Protein AF-A0A535IW15-F1 (afdb_monomer_lite)

Foldseek 3Di:
DVVQVVVQKAWAAKAKEKEALDDPCVVCFQVVLVVVCVVRVHDSVRYHYHYDYPCLDDCRSVRNDMDMDMDIDMDGRD

Secondary structure (DSSP, 8-state):
-HHHHHTTEEEEEEEEEEE-SSS--GGGHHHHHHHHHHHHTS-GGGEEEEEE--TT-HHHHTTS--EEEEEEEEEE--

Sequence (78 aa):
ADHCRRAKWAVENVDVTLLAQVPKLVPYREAIRNSLAGVLGIDPAAAGLKATTTDHVGPIGNGEALAAQAVVLLRELT

Structure (mmCIF, N/CA/C/O backbone):
data_AF-A0A535IW15-F1
#
_entry.id   AF-A0A535IW15-F1
#
loop_
_atom_site.group_PDB
_atom_site.id
_atom_site.type_symbol
_atom_site.label_atom_id
_atom_site.label_alt_id
_atom_site.label_comp_id
_atom_site.label_asym_id
_atom_site.label_entity_id
_atom_site.label_seq_id
_atom_site.pdbx_PDB_ins_code
_atom_site.Cartn_x
_atom_site.Cartn_y
_atom_site.Cartn_z
_atom_site.occupancy
_atom_site.B_iso_or_equiv
_atom_site.auth_seq_id
_atom_site.auth_comp_id
_atom_site.auth_asym_id
_atom_site.auth_atom_id
_atom_site.pdbx_PDB_model_num
ATOM 1 N N . ALA A 1 1 ? -10.022 -7.267 5.859 1.00 84.62 1 ALA A N 1
ATOM 2 C CA . ALA A 1 1 ? -10.697 -6.539 6.956 1.00 84.62 1 ALA A CA 1
ATOM 3 C C . ALA A 1 1 ? -11.390 -7.463 7.971 1.00 84.62 1 ALA A C 1
ATOM 5 O O . ALA A 1 1 ? -11.339 -7.189 9.163 1.00 84.62 1 ALA A O 1
ATOM 6 N N . ASP A 1 2 ? -12.039 -8.553 7.545 1.00 92.06 2 ASP A N 1
ATOM 7 C CA . ASP A 1 2 ? -12.905 -9.371 8.423 1.00 92.06 2 ASP A CA 1
ATOM 8 C C . ASP A 1 2 ? -12.192 -10.009 9.611 1.00 92.06 2 ASP A C 1
ATOM 10 O O . ASP A 1 2 ? -12.734 -10.031 10.713 1.00 92.06 2 ASP A O 1
ATOM 14 N N . HIS A 1 3 ? -10.972 -10.509 9.400 1.00 94.06 3 HIS A N 1
ATOM 15 C CA . HIS A 1 3 ? -10.165 -11.070 10.481 1.00 94.06 3 HIS A CA 1
ATOM 16 C C . HIS A 1 3 ? -9.906 -10.034 11.588 1.00 94.06 3 HIS A C 1
ATOM 18 O O . HIS A 1 3 ? -10.158 -10.323 12.753 1.00 94.06 3 HIS A O 1
ATOM 24 N N . CYS A 1 4 ? -9.505 -8.810 11.219 1.00 94.69 4 CYS A N 1
ATOM 25 C CA . CYS A 1 4 ? -9.296 -7.710 12.162 1.00 94.69 4 CYS A CA 1
ATOM 26 C C . CYS A 1 4 ? -10.583 -7.394 12.933 1.00 94.69 4 CYS A C 1
ATOM 28 O O . CYS A 1 4 ? -10.561 -7.341 14.159 1.00 94.69 4 CYS A O 1
ATOM 30 N N . ARG A 1 5 ? -11.726 -7.296 12.235 1.00 93.62 5 ARG A N 1
ATOM 31 C CA . ARG A 1 5 ? -13.025 -7.009 12.867 1.00 93.62 5 ARG A CA 1
ATOM 32 C C . ARG A 1 5 ? -13.416 -8.057 13.906 1.00 93.62 5 ARG A C 1
ATOM 34 O O . ARG A 1 5 ? -13.857 -7.700 14.995 1.00 93.62 5 ARG A O 1
ATOM 41 N N . ARG A 1 6 ? -13.212 -9.347 13.606 1.00 96.00 6 ARG A N 1
ATOM 42 C CA . ARG A 1 6 ? -13.450 -10.436 14.574 1.00 96.00 6 ARG A CA 1
ATOM 43 C C . ARG A 1 6 ? -12.557 -10.328 15.810 1.00 96.00 6 ARG A C 1
ATOM 45 O O . ARG A 1 6 ? -12.990 -10.701 16.891 1.00 96.00 6 ARG A O 1
ATOM 52 N N . ALA A 1 7 ? -11.352 -9.790 15.650 1.00 96.75 7 ALA A N 1
ATOM 53 C CA . ALA A 1 7 ? -10.401 -9.545 16.726 1.00 96.75 7 ALA A CA 1
ATOM 54 C C . ALA A 1 7 ? -10.574 -8.174 17.414 1.00 96.75 7 ALA A C 1
ATOM 56 O O . ALA A 1 7 ? -9.688 -7.780 18.160 1.00 96.75 7 ALA A O 1
ATOM 57 N N . LYS A 1 8 ? -11.689 -7.458 17.182 1.00 97.44 8 LYS A N 1
ATOM 58 C CA . LYS A 1 8 ? -11.958 -6.109 17.725 1.00 97.44 8 LYS A CA 1
ATOM 59 C C . LYS A 1 8 ? -10.996 -5.023 17.226 1.00 97.44 8 LYS A C 1
ATOM 61 O O . LYS A 1 8 ? -10.726 -4.058 17.926 1.00 97.44 8 LYS A O 1
ATOM 66 N N . TRP A 1 9 ? -10.553 -5.131 15.974 1.00 98.00 9 TRP A N 1
ATOM 67 C CA . TRP A 1 9 ? -9.753 -4.111 15.293 1.00 98.00 9 TRP A CA 1
ATOM 68 C C . TRP A 1 9 ? -10.430 -3.623 14.011 1.00 98.00 9 TRP A C 1
ATOM 70 O O . TRP A 1 9 ? -11.020 -4.403 13.258 1.00 98.00 9 TRP A O 1
ATOM 80 N N . ALA A 1 10 ? -10.282 -2.337 13.714 1.00 97.06 10 ALA A N 1
ATOM 81 C CA . ALA A 1 10 ? -10.594 -1.748 12.418 1.00 97.06 10 ALA A CA 1
ATOM 82 C C . ALA A 1 10 ? -9.328 -1.194 11.766 1.00 97.06 10 ALA A C 1
ATOM 84 O O . ALA A 1 10 ? -8.400 -0.768 12.448 1.00 97.06 10 ALA A O 1
ATOM 85 N N . VAL A 1 11 ? -9.302 -1.215 10.434 1.00 97.94 11 VAL A N 1
ATOM 86 C CA . VAL A 1 11 ? -8.257 -0.540 9.664 1.00 97.94 11 VAL A CA 1
ATOM 87 C C . VAL A 1 11 ? -8.534 0.953 9.722 1.00 97.94 11 VAL A C 1
ATOM 89 O O . VAL A 1 11 ? -9.630 1.374 9.364 1.00 97.94 11 VAL A O 1
ATOM 92 N N . GLU A 1 12 ? -7.553 1.725 10.176 1.00 97.81 12 GLU A N 1
ATOM 93 C CA . GLU A 1 12 ? -7.639 3.184 10.190 1.00 97.81 12 GLU A CA 1
ATOM 94 C C . GLU A 1 12 ? -7.130 3.748 8.863 1.00 97.81 12 GLU A C 1
ATOM 96 O O . GLU A 1 12 ? -7.844 4.451 8.155 1.00 97.81 12 GLU A O 1
ATOM 101 N N . ASN A 1 13 ? -5.910 3.368 8.479 1.00 98.38 13 ASN A N 1
ATOM 102 C CA . ASN A 1 13 ? -5.310 3.744 7.207 1.00 98.38 13 ASN A CA 1
ATOM 103 C C . ASN A 1 13 ? -4.283 2.698 6.746 1.00 98.38 13 ASN A C 1
ATOM 105 O O . ASN A 1 13 ? -3.826 1.853 7.523 1.00 98.38 13 ASN A O 1
ATOM 109 N N . VAL A 1 14 ? -3.903 2.773 5.472 1.00 98.44 14 VAL A N 1
ATOM 110 C CA . VAL A 1 14 ? -2.835 1.961 4.875 1.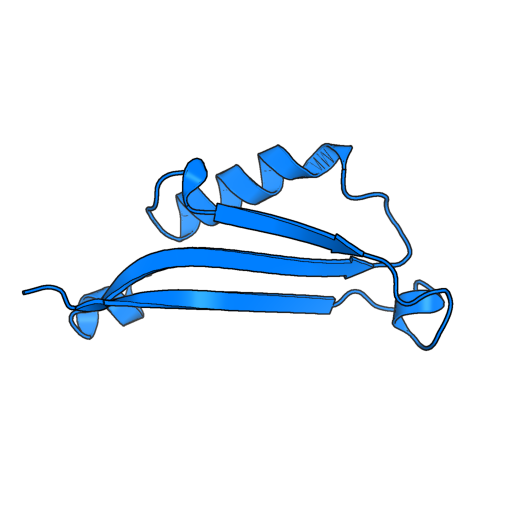00 98.44 14 VAL A CA 1
ATOM 111 C C . VAL A 1 14 ? -1.906 2.841 4.046 1.00 98.44 14 VAL A C 1
ATOM 113 O O . VAL A 1 14 ? -2.370 3.735 3.345 1.00 98.44 14 VAL A O 1
ATOM 116 N N . ASP A 1 15 ? -0.602 2.579 4.095 1.00 98.25 15 ASP A N 1
ATOM 117 C CA . ASP A 1 15 ? 0.382 3.125 3.154 1.00 98.25 15 ASP A CA 1
ATOM 118 C C . ASP A 1 15 ? 1.062 1.967 2.420 1.00 98.25 15 ASP A C 1
ATOM 120 O O . ASP A 1 15 ? 1.616 1.063 3.051 1.00 98.25 15 ASP A O 1
ATOM 124 N N . VAL A 1 16 ? 0.991 1.976 1.088 1.00 98.31 16 VAL A N 1
ATOM 125 C CA . VAL A 1 16 ? 1.583 0.945 0.227 1.00 98.31 16 VAL A CA 1
ATOM 126 C C . VAL A 1 16 ? 2.682 1.556 -0.632 1.00 98.31 16 VAL A C 1
ATOM 128 O O . VAL A 1 16 ? 2.457 2.553 -1.312 1.00 98.31 16 VAL A O 1
ATOM 131 N N . THR A 1 17 ? 3.854 0.927 -0.665 1.00 97.94 17 THR A N 1
ATOM 132 C CA . THR A 1 17 ? 4.924 1.219 -1.625 1.00 97.94 17 THR A CA 1
ATOM 133 C C . THR A 1 17 ? 5.078 0.052 -2.590 1.00 97.94 17 THR A C 1
ATOM 135 O O . THR A 1 17 ? 5.423 -1.058 -2.188 1.00 97.94 17 THR A O 1
ATOM 138 N N . LEU A 1 18 ? 4.818 0.307 -3.871 1.00 97.62 18 LEU A N 1
ATOM 139 C CA . LEU A 1 18 ? 5.056 -0.637 -4.958 1.00 97.62 18 LEU A CA 1
ATOM 140 C C . LEU A 1 18 ? 6.471 -0.441 -5.508 1.00 97.62 18 LEU A C 1
ATOM 142 O O . LEU A 1 18 ? 6.853 0.676 -5.856 1.00 97.62 18 LEU A O 1
ATOM 146 N N . LEU A 1 19 ? 7.233 -1.527 -5.602 1.00 97.56 19 LEU A N 1
ATOM 147 C CA . LEU A 1 19 ? 8.552 -1.557 -6.223 1.00 97.56 19 LEU A CA 1
ATOM 148 C C . LEU A 1 19 ? 8.443 -2.279 -7.564 1.00 97.56 19 LEU A C 1
ATOM 150 O O . LEU A 1 19 ? 8.187 -3.485 -7.607 1.00 97.56 19 LEU A O 1
ATOM 154 N N . ALA A 1 20 ? 8.603 -1.532 -8.652 1.00 96.88 20 ALA A N 1
AT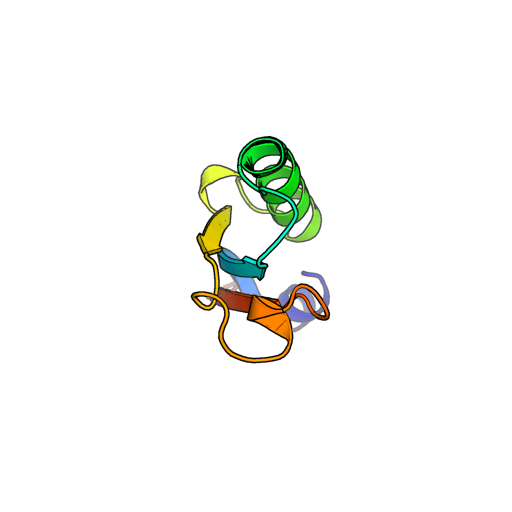OM 155 C CA . ALA A 1 20 ? 8.506 -2.060 -10.008 1.00 96.88 20 ALA A CA 1
ATOM 156 C C . ALA A 1 20 ? 9.335 -1.212 -10.975 1.00 96.88 20 ALA A C 1
ATOM 158 O O . ALA A 1 20 ? 9.200 0.012 -10.998 1.00 96.88 20 ALA A O 1
ATOM 159 N N . GLN A 1 21 ? 10.152 -1.856 -11.812 1.00 96.94 21 GLN A N 1
ATOM 160 C CA . GLN A 1 21 ? 10.842 -1.165 -12.904 1.00 96.94 21 GLN A CA 1
ATOM 161 C C . GLN A 1 21 ? 9.876 -0.787 -14.035 1.00 96.94 21 GLN A C 1
ATOM 163 O O . GLN A 1 21 ? 9.945 0.308 -14.595 1.00 96.94 21 GLN A O 1
ATOM 168 N N . VAL A 1 22 ? 8.962 -1.700 -14.360 1.00 93.75 22 VAL A N 1
ATOM 169 C CA . VAL A 1 22 ? 7.890 -1.543 -15.346 1.00 93.75 22 VAL A CA 1
ATOM 170 C C . VAL A 1 22 ? 6.656 -2.332 -14.879 1.00 93.75 22 VAL A C 1
ATOM 172 O O . VAL A 1 22 ? 6.819 -3.337 -14.187 1.00 93.75 22 VAL A O 1
ATOM 175 N N . PRO A 1 23 ? 5.425 -1.921 -15.243 1.00 92.88 23 PRO A N 1
ATOM 176 C CA . PRO A 1 23 ? 5.062 -0.707 -15.982 1.00 92.88 23 PRO A CA 1
ATOM 177 C C . PRO A 1 23 ? 5.091 0.559 -15.107 1.00 92.88 23 PRO A C 1
ATOM 179 O O . PRO A 1 23 ? 5.192 0.496 -13.885 1.00 92.88 23 PRO A O 1
ATOM 182 N N . LYS A 1 24 ? 4.935 1.738 -15.729 1.00 91.88 24 LYS A N 1
ATOM 183 C CA . LYS A 1 24 ? 4.671 2.978 -14.981 1.00 91.88 24 LYS A CA 1
ATOM 184 C C . LYS A 1 24 ? 3.318 2.868 -14.276 1.00 91.88 24 LYS A C 1
ATOM 186 O O . LYS A 1 24 ? 2.293 2.704 -14.930 1.00 91.88 24 LYS A O 1
ATOM 191 N N . LEU A 1 25 ? 3.315 3.019 -12.952 1.00 94.00 25 LEU A N 1
ATOM 192 C CA . LEU A 1 25 ? 2.117 2.842 -12.120 1.00 94.00 25 LEU A CA 1
ATOM 193 C C . LEU A 1 25 ? 1.300 4.126 -11.913 1.00 94.00 25 LEU A C 1
ATOM 195 O O . LEU A 1 25 ? 0.168 4.061 -11.443 1.00 94.00 25 LEU A O 1
ATOM 199 N N . VAL A 1 26 ? 1.837 5.290 -12.297 1.00 93.94 26 VAL A N 1
ATOM 200 C CA . VAL A 1 26 ? 1.153 6.592 -12.179 1.00 93.94 26 VAL A CA 1
ATOM 201 C C . VAL A 1 26 ? -0.258 6.592 -12.795 1.00 93.94 26 VAL A C 1
ATOM 203 O O . VAL A 1 26 ? -1.171 7.029 -12.096 1.00 93.94 26 VAL A O 1
ATOM 206 N N . PRO A 1 27 ? -0.497 6.064 -14.017 1.00 95.81 27 PRO A N 1
ATOM 207 C CA . PRO A 1 27 ? -1.838 6.050 -14.615 1.00 95.81 27 PRO A CA 1
ATOM 208 C C . PRO A 1 27 ? -2.862 5.219 -13.832 1.00 95.81 27 PRO A C 1
ATOM 210 O O . PRO A 1 27 ? -4.061 5.444 -13.951 1.00 95.81 27 PRO A O 1
ATOM 213 N N . TYR A 1 28 ? -2.395 4.268 -13.021 1.00 95.25 28 TYR A N 1
ATOM 214 C CA . TYR A 1 28 ? -3.237 3.341 -12.266 1.00 95.25 28 TYR A CA 1
ATOM 215 C C . TYR A 1 28 ? -3.381 3.730 -10.792 1.00 95.25 28 TYR A C 1
ATOM 217 O O . TYR A 1 28 ? -4.098 3.055 -10.055 1.00 95.25 28 TYR A O 1
ATOM 225 N N . ARG A 1 29 ? -2.714 4.804 -10.344 1.00 94.62 29 ARG A N 1
ATOM 226 C CA . ARG A 1 29 ? -2.611 5.166 -8.924 1.00 94.62 29 ARG A CA 1
ATOM 227 C C . ARG A 1 29 ? -3.978 5.258 -8.248 1.00 94.62 29 ARG A C 1
ATOM 229 O O . ARG A 1 29 ? -4.192 4.609 -7.231 1.00 94.62 29 ARG A O 1
ATOM 236 N N . GLU A 1 30 ? -4.905 6.020 -8.822 1.00 96.44 30 GLU A N 1
ATOM 237 C CA . GLU A 1 30 ? -6.229 6.223 -8.220 1.00 96.44 30 GLU A CA 1
ATOM 238 C C . GLU A 1 30 ? -7.093 4.959 -8.269 1.00 96.44 30 GLU A C 1
ATOM 240 O O . GLU A 1 30 ? -7.780 4.645 -7.301 1.00 96.44 30 GLU A O 1
ATOM 245 N N . ALA A 1 31 ? -7.001 4.169 -9.343 1.00 97.44 31 ALA A N 1
ATOM 246 C CA . ALA A 1 31 ? -7.705 2.891 -9.431 1.00 97.44 31 ALA A CA 1
ATOM 247 C C . ALA A 1 31 ? -7.238 1.911 -8.339 1.00 97.44 31 ALA A C 1
ATOM 249 O O . ALA A 1 31 ? -8.063 1.287 -7.671 1.00 97.44 31 ALA A O 1
ATOM 250 N N . ILE A 1 32 ? -5.924 1.824 -8.105 1.00 96.38 32 ILE A N 1
ATOM 251 C CA . ILE A 1 32 ? -5.349 0.984 -7.046 1.00 96.38 32 ILE A CA 1
ATOM 252 C C . ILE A 1 32 ? -5.768 1.503 -5.666 1.00 96.38 32 ILE A C 1
ATOM 254 O O . ILE A 1 32 ? -6.206 0.710 -4.836 1.00 96.38 32 ILE A O 1
ATOM 258 N N . ARG A 1 33 ? -5.692 2.819 -5.417 1.00 97.44 33 ARG A N 1
ATOM 259 C CA . ARG A 1 33 ? -6.120 3.422 -4.139 1.00 97.44 33 ARG A CA 1
ATOM 260 C C . ARG A 1 33 ? -7.586 3.129 -3.832 1.00 97.44 33 ARG A C 1
ATOM 262 O O . ARG A 1 33 ? -7.891 2.669 -2.735 1.00 97.44 33 ARG A O 1
ATOM 269 N N . ASN A 1 34 ? -8.472 3.304 -4.810 1.00 97.88 34 ASN A N 1
ATOM 270 C CA . ASN A 1 34 ? -9.896 3.005 -4.659 1.00 97.88 34 ASN A CA 1
ATOM 271 C C . ASN A 1 34 ? -10.148 1.511 -4.420 1.00 97.88 34 ASN A C 1
ATOM 273 O O . ASN A 1 34 ? -10.973 1.153 -3.582 1.00 97.88 34 ASN A O 1
ATOM 277 N N . SER A 1 35 ? -9.405 0.633 -5.101 1.00 97.94 35 SER A N 1
ATOM 278 C CA . SER A 1 35 ? -9.482 -0.811 -4.863 1.00 97.94 35 SER A CA 1
ATOM 279 C C . SER A 1 35 ? -9.040 -1.183 -3.445 1.00 97.94 35 SER A C 1
ATOM 281 O O . SER A 1 35 ? -9.713 -1.979 -2.794 1.00 97.94 35 SER A O 1
ATOM 283 N N . LEU A 1 36 ? -7.934 -0.616 -2.949 1.00 97.19 36 LEU A N 1
ATOM 284 C CA . LEU A 1 36 ? -7.455 -0.840 -1.580 1.00 97.19 36 LEU A CA 1
ATOM 285 C C . LEU A 1 36 ? -8.489 -0.365 -0.556 1.00 97.19 36 LEU A C 1
ATOM 287 O O . LEU A 1 36 ? -8.847 -1.117 0.350 1.00 97.19 36 LEU A O 1
ATOM 291 N N . ALA A 1 37 ? -9.004 0.850 -0.735 1.00 97.69 37 ALA A N 1
ATOM 292 C CA . ALA A 1 37 ? -10.011 1.441 0.135 1.00 97.69 37 ALA A CA 1
ATOM 293 C C . ALA A 1 37 ? -11.291 0.594 0.192 1.00 97.69 37 ALA A C 1
ATOM 295 O O . ALA A 1 37 ? -11.765 0.267 1.279 1.00 97.69 37 ALA A O 1
ATOM 296 N N . GLY A 1 38 ? -11.790 0.144 -0.964 1.00 97.44 38 GLY A N 1
ATOM 297 C CA . GLY A 1 38 ? -12.974 -0.712 -1.051 1.00 97.44 38 GLY A CA 1
ATOM 298 C C . GLY A 1 38 ? -12.789 -2.072 -0.373 1.00 97.44 38 GLY A C 1
ATOM 299 O O . GLY A 1 38 ? -13.661 -2.512 0.373 1.00 97.44 38 GLY A O 1
ATOM 300 N N . VAL A 1 39 ? -11.638 -2.723 -0.568 1.00 96.38 39 VAL A N 1
ATOM 301 C CA . VAL A 1 39 ? -11.339 -4.027 0.058 1.00 96.38 39 VAL A CA 1
ATOM 302 C C . VAL A 1 39 ? -11.155 -3.906 1.577 1.00 96.38 39 VAL A C 1
ATOM 304 O O . VAL A 1 39 ? -11.496 -4.827 2.327 1.00 96.38 39 VAL A O 1
ATOM 307 N N . LEU A 1 40 ? -10.603 -2.788 2.052 1.00 96.44 40 LEU A N 1
ATOM 308 C CA . LEU A 1 40 ? -10.354 -2.550 3.476 1.00 96.44 40 LEU A CA 1
ATOM 309 C C . LEU A 1 40 ? -11.548 -1.917 4.204 1.00 96.44 40 LEU A C 1
ATOM 311 O O . LEU A 1 40 ? -11.616 -2.029 5.427 1.00 96.44 40 LEU A O 1
ATOM 315 N N . GLY A 1 41 ? -12.499 -1.331 3.473 1.00 95.81 41 GLY A N 1
ATOM 316 C CA . GLY A 1 41 ? -13.658 -0.635 4.030 1.00 95.81 41 GLY A CA 1
ATOM 317 C C . GLY A 1 41 ? -13.302 0.710 4.667 1.00 95.81 41 GLY A C 1
ATOM 318 O O . GLY A 1 41 ? -13.865 1.050 5.703 1.00 95.81 41 GLY A O 1
ATOM 319 N N . ILE A 1 42 ? -12.351 1.438 4.079 1.00 97.12 42 ILE A N 1
ATOM 320 C CA . ILE A 1 42 ? -11.881 2.752 4.549 1.00 97.12 42 ILE A CA 1
ATOM 321 C C . ILE A 1 42 ? -12.112 3.829 3.486 1.00 97.12 42 ILE A C 1
ATOM 323 O O . ILE A 1 42 ? -12.386 3.521 2.326 1.00 97.12 42 ILE A O 1
ATOM 327 N N . ASP A 1 43 ? -11.974 5.095 3.874 1.00 97.06 43 ASP A N 1
ATOM 328 C CA . ASP A 1 43 ? -11.996 6.216 2.933 1.00 97.06 43 ASP A CA 1
ATOM 329 C C . ASP A 1 43 ? -10.793 6.137 1.959 1.00 97.06 43 ASP A C 1
ATOM 331 O O . ASP A 1 43 ? -9.676 5.849 2.401 1.00 97.06 43 ASP A O 1
ATOM 335 N N . PRO A 1 44 ? -10.954 6.407 0.648 1.00 96.06 44 PRO A N 1
ATOM 336 C CA . PRO A 1 44 ? -9.834 6.498 -0.298 1.00 96.06 44 PRO A CA 1
ATOM 337 C C . PRO A 1 44 ? -8.710 7.464 0.112 1.00 96.06 44 PRO A C 1
ATOM 339 O O . PRO A 1 44 ? -7.541 7.251 -0.232 1.00 96.06 44 PRO A O 1
ATOM 342 N N . ALA A 1 45 ? -9.023 8.515 0.872 1.00 96.44 45 ALA A N 1
ATOM 343 C CA . ALA A 1 45 ? -8.040 9.424 1.453 1.00 96.44 45 ALA A CA 1
ATOM 344 C C . ALA A 1 45 ? -7.152 8.742 2.511 1.00 96.44 45 ALA A C 1
ATOM 346 O O . ALA A 1 45 ? -6.002 9.141 2.681 1.00 96.44 45 ALA A O 1
ATOM 347 N N . ALA A 1 46 ? -7.638 7.679 3.158 1.00 97.94 46 ALA A N 1
ATOM 348 C CA . ALA A 1 46 ? -6.888 6.856 4.109 1.00 97.94 46 ALA A CA 1
ATOM 349 C C . ALA A 1 46 ? -6.071 5.728 3.436 1.00 97.94 46 ALA A C 1
ATOM 351 O O . ALA A 1 46 ? -5.401 4.951 4.121 1.00 97.94 46 ALA A O 1
ATOM 352 N N . ALA A 1 47 ? -6.091 5.632 2.101 1.00 98.25 47 ALA A N 1
ATOM 353 C CA . ALA A 1 47 ? -5.272 4.702 1.326 1.00 98.25 47 ALA A CA 1
ATOM 354 C C . ALA A 1 47 ? -4.131 5.443 0.604 1.00 98.25 47 ALA A C 1
ATOM 356 O O . ALA A 1 47 ? -4.310 6.022 -0.475 1.00 98.25 47 ALA A O 1
ATOM 357 N N . GLY A 1 48 ? -2.939 5.413 1.199 1.00 97.50 48 GLY A N 1
ATOM 358 C CA . GLY A 1 48 ? -1.694 5.910 0.620 1.00 97.50 48 GLY A CA 1
ATOM 359 C C . GLY A 1 48 ? -1.097 4.926 -0.386 1.00 97.50 48 GLY A C 1
ATOM 360 O O . GLY A 1 48 ? -1.044 3.720 -0.141 1.00 97.50 48 GLY A O 1
ATOM 361 N N . LEU A 1 49 ? -0.633 5.443 -1.528 1.00 97.62 49 LEU A N 1
ATOM 362 C CA . LEU A 1 49 ? 0.041 4.649 -2.553 1.00 97.62 49 LEU A CA 1
ATOM 363 C C . LEU A 1 49 ? 1.245 5.391 -3.133 1.00 97.62 49 LEU A C 1
ATOM 365 O O . LEU A 1 49 ? 1.116 6.450 -3.755 1.00 97.62 49 LEU A O 1
ATOM 369 N N . LYS A 1 50 ? 2.410 4.771 -2.991 1.00 96.00 50 LYS A N 1
ATOM 370 C CA . LYS A 1 50 ? 3.692 5.183 -3.556 1.00 96.00 50 LYS A CA 1
ATOM 371 C C . LYS A 1 50 ? 4.166 4.118 -4.535 1.00 96.00 50 LYS A C 1
ATOM 373 O O . LYS A 1 50 ? 3.846 2.938 -4.402 1.00 96.00 50 LYS A O 1
ATOM 378 N N . ALA A 1 51 ? 4.932 4.542 -5.527 1.00 96.38 51 ALA A N 1
ATOM 379 C CA . ALA A 1 51 ? 5.585 3.642 -6.461 1.00 96.38 51 ALA A CA 1
ATOM 380 C C . ALA A 1 51 ? 7.005 4.140 -6.708 1.00 96.38 51 ALA A C 1
ATOM 382 O O . ALA A 1 51 ? 7.198 5.340 -6.908 1.00 96.38 51 ALA A O 1
ATOM 383 N N . THR A 1 52 ? 7.967 3.227 -6.690 1.00 96.38 52 THR A N 1
ATOM 384 C CA . THR A 1 52 ? 9.378 3.514 -6.952 1.00 96.38 52 THR A CA 1
ATOM 385 C C . THR A 1 52 ? 10.031 2.367 -7.719 1.00 96.38 52 THR A C 1
ATOM 387 O O . THR A 1 52 ? 9.499 1.258 -7.790 1.00 96.38 52 THR A O 1
ATOM 390 N N . THR A 1 53 ? 11.191 2.644 -8.300 1.00 96.44 53 THR A N 1
ATOM 391 C CA . THR A 1 53 ? 12.096 1.658 -8.895 1.00 96.44 53 THR A CA 1
ATOM 392 C C . THR A 1 53 ? 13.117 1.183 -7.861 1.00 96.44 53 THR A C 1
ATOM 394 O O . THR A 1 53 ? 13.233 1.764 -6.781 1.00 96.44 53 THR A O 1
ATOM 397 N N . THR A 1 54 ? 13.875 0.139 -8.196 1.00 96.25 54 THR A N 1
ATOM 398 C CA . THR A 1 54 ? 15.106 -0.242 -7.477 1.00 96.25 54 THR A CA 1
ATOM 399 C C . THR A 1 54 ? 16.351 0.127 -8.287 1.00 96.25 54 THR A C 1
ATOM 401 O O . THR A 1 54 ? 17.350 -0.577 -8.242 1.00 96.25 54 THR A O 1
ATOM 404 N N . ASP A 1 55 ? 16.262 1.200 -9.077 1.00 94.69 55 ASP A N 1
ATOM 405 C CA . ASP A 1 55 ? 17.353 1.793 -9.862 1.00 94.69 55 ASP A CA 1
ATOM 406 C C . ASP A 1 55 ? 18.156 0.786 -10.697 1.00 94.69 55 ASP A C 1
ATOM 408 O O . ASP A 1 55 ? 19.383 0.796 -10.706 1.00 94.69 55 ASP A O 1
ATOM 412 N N . HIS A 1 56 ? 17.447 -0.103 -11.402 1.00 94.50 56 HIS A N 1
ATOM 413 C CA . HIS A 1 56 ? 18.037 -1.184 -12.202 1.00 94.50 56 HIS A CA 1
ATOM 414 C C . HIS A 1 56 ? 18.886 -2.194 -11.408 1.00 94.50 56 HIS A C 1
ATOM 416 O O . HIS A 1 56 ? 19.664 -2.947 -11.988 1.00 94.50 56 HIS A O 1
ATOM 422 N N . VAL A 1 57 ? 18.717 -2.254 -10.084 1.00 96.69 57 VAL A N 1
ATOM 423 C CA . VAL A 1 57 ? 19.389 -3.219 -9.210 1.00 96.69 57 VAL A CA 1
ATOM 424 C C . VAL A 1 57 ? 18.460 -4.385 -8.874 1.00 96.69 57 VAL A C 1
ATOM 426 O O . VAL A 1 57 ? 17.332 -4.203 -8.402 1.00 96.69 57 VAL A O 1
ATOM 429 N N . GLY A 1 58 ? 18.979 -5.599 -9.067 1.00 96.50 58 GLY A N 1
ATOM 430 C CA . GLY A 1 58 ? 18.336 -6.856 -8.688 1.00 96.50 58 GLY A CA 1
ATOM 431 C C . GLY A 1 58 ? 17.124 -7.235 -9.552 1.00 96.50 58 GLY A C 1
ATOM 432 O O . GLY A 1 58 ? 16.813 -6.550 -10.525 1.00 96.50 58 GLY A O 1
ATOM 433 N N . PRO A 1 59 ? 16.397 -8.309 -9.186 1.00 97.44 59 PRO A N 1
ATOM 434 C CA . PRO A 1 59 ? 15.293 -8.835 -9.996 1.00 97.44 59 PRO A CA 1
ATOM 435 C C . PRO A 1 59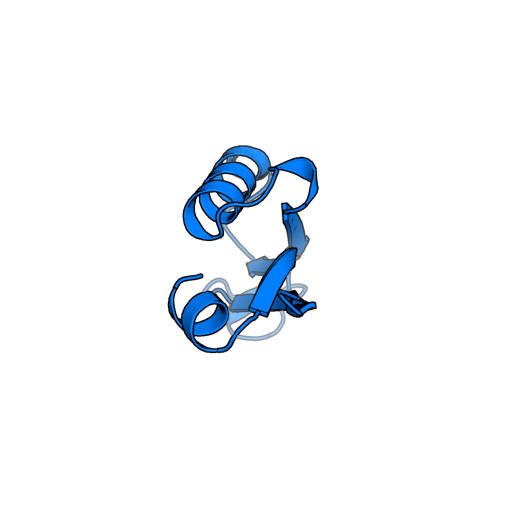 ? 14.186 -7.811 -10.289 1.00 97.44 59 PRO A C 1
ATOM 437 O O . PRO A 1 59 ? 13.626 -7.788 -11.382 1.00 97.44 59 PRO A O 1
ATOM 440 N N . ILE A 1 60 ? 13.889 -6.919 -9.335 1.00 97.69 60 ILE A N 1
ATOM 441 C CA . ILE A 1 60 ? 12.901 -5.849 -9.539 1.00 97.69 60 ILE A CA 1
ATOM 442 C C . ILE A 1 60 ? 13.414 -4.830 -10.562 1.00 97.69 60 ILE A C 1
ATOM 444 O O . ILE A 1 60 ? 12.672 -4.462 -11.469 1.00 97.69 60 ILE A O 1
ATOM 448 N N . GLY A 1 61 ? 14.679 -4.413 -10.455 1.00 96.81 61 GLY A N 1
ATOM 449 C CA . GLY A 1 61 ? 15.311 -3.444 -11.354 1.00 96.81 61 GLY A CA 1
ATOM 450 C C . GLY A 1 61 ? 15.533 -3.985 -12.768 1.00 96.81 61 GLY A C 1
ATOM 451 O O . GLY A 1 61 ? 15.490 -3.221 -13.732 1.00 96.81 61 GLY A O 1
ATOM 452 N N . ASN A 1 62 ? 15.684 -5.304 -12.899 1.00 97.00 62 ASN A N 1
ATOM 453 C CA . ASN A 1 62 ? 15.720 -6.010 -14.181 1.00 97.00 62 ASN A CA 1
ATOM 454 C C . ASN A 1 62 ? 14.330 -6.166 -14.825 1.00 97.00 62 ASN A C 1
ATOM 456 O O . ASN A 1 62 ? 14.233 -6.586 -15.975 1.00 97.00 62 ASN A O 1
ATOM 460 N N . GLY A 1 63 ? 13.245 -5.842 -14.109 1.00 95.69 63 GLY A N 1
ATOM 461 C CA . GLY A 1 63 ? 11.874 -6.042 -14.588 1.00 95.69 63 GLY A CA 1
ATOM 462 C C . GLY A 1 63 ? 11.397 -7.498 -14.545 1.00 95.69 63 GLY A C 1
ATOM 463 O O . GLY A 1 63 ? 10.390 -7.827 -15.165 1.00 95.69 63 GLY A O 1
ATOM 464 N N . GLU A 1 64 ? 12.094 -8.364 -13.810 1.00 97.62 64 GLU A N 1
ATOM 465 C CA . GLU A 1 64 ? 11.761 -9.786 -13.643 1.00 97.62 64 GLU A CA 1
ATOM 466 C C . GLU A 1 64 ? 10.780 -10.018 -12.483 1.00 97.62 64 GLU A C 1
ATOM 468 O O . GLU A 1 64 ? 10.129 -11.059 -12.406 1.00 97.62 64 GLU A O 1
ATOM 473 N N . ALA A 1 65 ? 10.673 -9.049 -11.568 1.00 96.75 65 ALA A N 1
ATOM 474 C CA . ALA A 1 65 ? 9.836 -9.134 -10.379 1.00 96.75 65 ALA A CA 1
ATOM 475 C C . ALA A 1 65 ? 9.152 -7.801 -10.045 1.00 96.75 65 ALA A C 1
ATOM 477 O O . ALA A 1 65 ? 9.633 -6.718 -10.381 1.00 96.75 65 ALA A O 1
ATOM 478 N N . LEU A 1 66 ? 8.038 -7.896 -9.319 1.00 96.69 66 LEU A N 1
ATOM 479 C CA . LEU A 1 66 ? 7.385 -6.775 -8.649 1.00 96.69 66 LEU A CA 1
ATOM 480 C C . LEU A 1 66 ? 7.281 -7.096 -7.160 1.00 96.69 66 LEU A C 1
ATOM 482 O O . LEU A 1 66 ? 7.055 -8.247 -6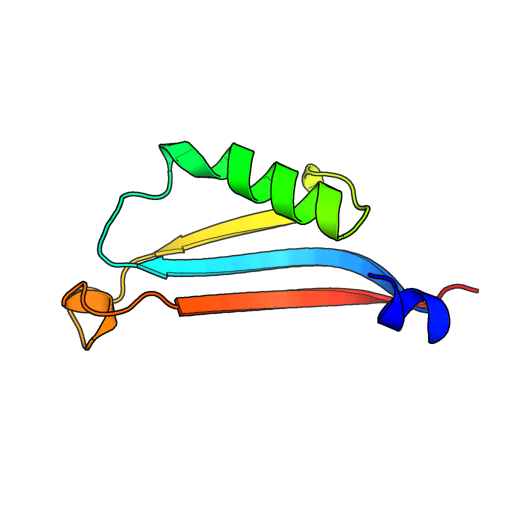.784 1.00 96.69 66 LEU A O 1
ATOM 486 N N . ALA A 1 67 ? 7.399 -6.076 -6.316 1.00 97.19 67 ALA A N 1
ATOM 487 C CA . ALA A 1 67 ? 7.171 -6.208 -4.883 1.00 97.19 67 ALA A CA 1
ATOM 488 C C . ALA A 1 67 ? 6.247 -5.106 -4.362 1.00 97.19 67 ALA A C 1
ATOM 490 O O . ALA A 1 67 ? 6.108 -4.038 -4.958 1.00 97.19 67 ALA A O 1
ATOM 491 N N . ALA A 1 68 ? 5.620 -5.373 -3.221 1.00 97.38 68 ALA A N 1
ATOM 492 C CA . ALA A 1 68 ? 4.786 -4.421 -2.511 1.00 97.38 68 ALA A CA 1
ATOM 493 C C . ALA A 1 68 ? 5.107 -4.480 -1.019 1.00 97.38 68 ALA A C 1
ATOM 495 O O . ALA A 1 68 ? 5.194 -5.560 -0.437 1.00 97.38 68 ALA A O 1
ATOM 496 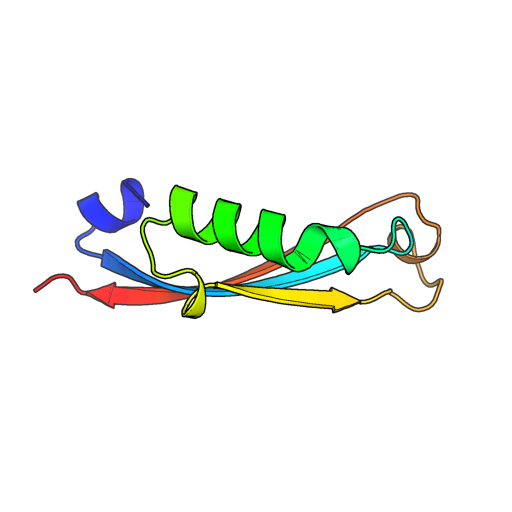N N . GLN A 1 69 ? 5.254 -3.315 -0.403 1.00 98.12 69 GLN A N 1
ATOM 497 C CA . GLN A 1 69 ? 5.356 -3.162 1.043 1.00 98.12 69 GLN A CA 1
ATOM 498 C C . GLN A 1 69 ? 4.138 -2.390 1.524 1.00 98.12 69 GLN A C 1
ATOM 500 O O . GLN A 1 69 ? 3.803 -1.362 0.940 1.00 98.12 69 GLN A O 1
ATOM 505 N N . ALA A 1 70 ? 3.474 -2.878 2.567 1.00 97.81 70 ALA A N 1
ATOM 506 C CA . ALA A 1 70 ? 2.287 -2.245 3.123 1.00 97.81 70 ALA A CA 1
ATOM 507 C C . ALA A 1 70 ? 2.427 -2.096 4.637 1.00 97.81 70 ALA A C 1
ATOM 509 O O . ALA A 1 70 ? 2.771 -3.054 5.329 1.00 97.81 70 ALA A O 1
ATOM 510 N N . VAL A 1 71 ? 2.125 -0.903 5.140 1.00 98.31 71 VAL A N 1
ATOM 511 C CA . VAL A 1 71 ? 2.022 -0.609 6.571 1.00 98.31 71 VAL A CA 1
ATOM 512 C C . VAL A 1 71 ? 0.582 -0.215 6.860 1.00 98.31 71 VAL A C 1
ATOM 514 O O . VAL A 1 71 ? 0.022 0.641 6.177 1.00 98.31 71 VAL A O 1
ATOM 517 N N . VAL A 1 72 ? -0.026 -0.861 7.852 1.00 98.00 72 VAL A N 1
ATOM 518 C CA . VAL A 1 72 ? -1.434 -0.668 8.212 1.00 98.00 72 VAL A CA 1
ATOM 519 C C . VAL A 1 72 ? -1.509 -0.235 9.665 1.00 98.00 72 VAL A C 1
ATOM 521 O O . VAL A 1 72 ? -0.969 -0.917 10.536 1.00 98.00 72 VAL A O 1
ATOM 524 N N . LEU A 1 73 ? -2.206 0.867 9.927 1.00 98.38 73 LEU A N 1
ATOM 525 C CA . LEU A 1 73 ? -2.581 1.238 11.285 1.00 98.38 73 LEU A CA 1
ATOM 526 C C . LEU A 1 73 ? -3.933 0.610 11.611 1.00 98.38 73 LEU A C 1
ATOM 528 O O . LEU A 1 73 ? -4.900 0.745 10.856 1.00 98.38 73 LEU A O 1
ATOM 532 N N . LEU A 1 74 ? -3.994 -0.075 12.747 1.00 97.88 74 LEU A N 1
ATOM 533 C CA . LEU A 1 74 ? -5.229 -0.611 13.294 1.00 97.88 74 LEU A CA 1
ATOM 534 C C . LEU A 1 74 ? -5.644 0.220 14.501 1.00 97.88 74 LEU A C 1
ATOM 536 O O . LEU A 1 74 ? -4.803 0.583 15.323 1.00 97.88 74 LEU A O 1
ATOM 540 N N . ARG A 1 75 ? -6.944 0.465 14.628 1.00 97.12 75 ARG A N 1
ATOM 541 C CA . ARG A 1 75 ? -7.539 0.992 15.854 1.00 97.12 75 ARG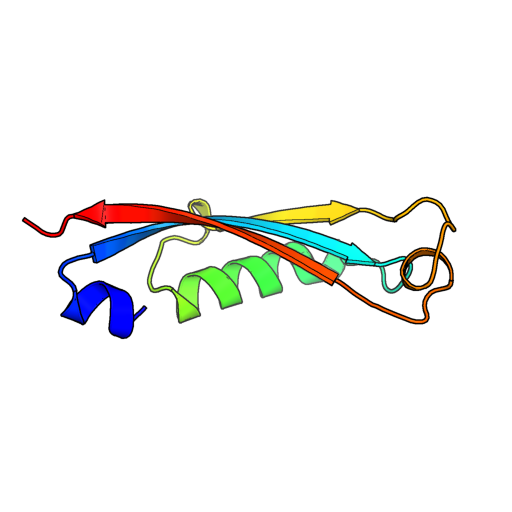 A CA 1
ATOM 542 C C . ARG A 1 75 ? -8.421 -0.052 16.507 1.00 97.12 75 ARG A C 1
ATOM 544 O O . ARG A 1 75 ? -9.072 -0.846 15.822 1.00 97.12 75 ARG A O 1
ATOM 551 N N . GLU A 1 76 ? -8.433 -0.045 17.828 1.00 97.06 76 GLU A N 1
ATOM 552 C CA . GLU A 1 76 ? -9.308 -0.912 18.598 1.00 97.06 76 GLU A CA 1
ATOM 553 C C . GLU A 1 76 ? -10.768 -0.473 18.412 1.00 97.06 76 GLU A C 1
ATOM 555 O O . GLU A 1 76 ? -11.081 0.717 18.303 1.00 97.06 76 GLU A O 1
ATOM 560 N N . LEU A 1 77 ? -11.659 -1.453 18.308 1.00 92.75 77 LEU A N 1
ATOM 561 C CA . LEU A 1 77 ? -13.100 -1.259 18.312 1.00 92.75 77 LEU A CA 1
ATOM 562 C C . LEU A 1 77 ? -13.583 -1.414 19.750 1.00 92.75 77 LEU A C 1
ATOM 564 O O . LEU A 1 77 ? -13.830 -2.538 20.198 1.00 92.75 77 LEU A O 1
ATOM 568 N N . THR A 1 78 ? -13.675 -0.282 20.444 1.00 81.75 78 THR A N 1
ATOM 569 C CA . THR A 1 78 ? -14.382 -0.155 21.720 1.00 81.75 78 THR A CA 1
ATOM 570 C C . THR A 1 78 ? -15.874 -0.432 21.581 1.00 81.75 78 THR A C 1
ATOM 572 O O . THR A 1 78 ? -16.455 -0.136 20.509 1.00 81.75 78 THR A O 1
#

Radius of gyration: 14.68 Å; chains: 1; bounding box: 34×20×38 Å

pLDDT: mean 96.23, std 2.63, range [81.75, 98.44]